Protein AF-A0A821XF45-F1 (afdb_monomer_lite)

Radius of gyration: 32.33 Å; chains: 1; bounding box: 84×37×79 Å

Sequence (137 aa):
FYRPGQTTSLLKVLLGELHAKTGVEVPFNIKNTFMFDNESFRFLAVCKQGLNFLMKEKQNYSESWNKSVEEFSRLIIRILQCDLHAVKDMQSLNEAQLLIHKLSRPVAEIVTLIQENILLAKQYKEKLLNNSTNLFV

Foldseek 3Di:
DDDDDPCPVVVVVVQVVCCVVPVDHDDDDPQPDFDADPVLVVVVVCVVVVDDDDPVVVVVSVVRVVRRVVSVVSVVVSVVPDPPDPVVVVVVVVVVVVVCVVVVVVVVVVVVVVVVVVVVVVVVVVVVVVVVVVVVD

Secondary structure (DSSP, 8-state):
-----THHHHHHHHHHHHHHHH------STTT-----HHHHHHHHHHHTTPPPPHHHHHHHHHHHHHHHHHHHHHHHHHHTS----HHHHHHHHHHHHHHHHHHHHHHHHHHHHHHHHHHHHHHHHHHHHHHHTT--

pLDDT: mean 84.75, std 11.88, range [42.47, 97.94]

Structure (mmCIF, N/CA/C/O backbone):
data_AF-A0A821XF45-F1
#
_entry.id   AF-A0A821XF45-F1
#
loop_
_atom_site.group_PDB
_atom_site.id
_atom_site.type_symbol
_atom_site.label_atom_id
_atom_site.label_alt_id
_atom_site.label_comp_id
_atom_site.label_asym_id
_atom_site.label_entity_id
_atom_site.label_seq_id
_atom_site.pdbx_PDB_ins_code
_atom_site.Cartn_x
_atom_site.Cartn_y
_atom_site.Cartn_z
_atom_site.occupancy
_atom_site.B_iso_or_equiv
_atom_site.auth_seq_id
_atom_site.auth_comp_id
_atom_site.auth_asym_id
_atom_site.auth_atom_id
_atom_site.pdbx_PDB_model_num
ATOM 1 N N . PHE A 1 1 ? 24.027 5.866 -18.192 1.00 42.47 1 PHE A N 1
ATOM 2 C CA . PHE A 1 1 ? 23.984 5.532 -16.751 1.00 42.47 1 PHE A CA 1
ATOM 3 C C . PHE A 1 1 ? 22.545 5.605 -16.278 1.00 42.47 1 PHE A C 1
ATOM 5 O O . PHE A 1 1 ? 21.983 6.692 -16.265 1.00 42.47 1 PHE A O 1
ATOM 12 N N . TYR A 1 2 ? 21.957 4.465 -15.922 1.00 52.28 2 TYR A N 1
ATOM 13 C CA . TYR A 1 2 ? 20.624 4.396 -15.331 1.00 52.28 2 TYR A CA 1
ATOM 14 C C . TYR A 1 2 ? 20.710 4.913 -13.889 1.00 52.28 2 TYR A C 1
ATOM 16 O O . TYR A 1 2 ? 21.441 4.346 -13.077 1.00 52.28 2 TYR A O 1
ATOM 24 N N . ARG A 1 3 ? 20.096 6.066 -13.603 1.00 61.00 3 ARG A N 1
ATOM 25 C CA . ARG A 1 3 ? 20.207 6.752 -12.308 1.00 61.00 3 ARG A CA 1
ATOM 26 C C . ARG A 1 3 ? 18.822 6.931 -11.692 1.00 61.00 3 ARG A C 1
ATOM 28 O O . ARG A 1 3 ? 17.870 7.156 -12.437 1.00 61.00 3 ARG A O 1
ATOM 35 N N . PRO A 1 4 ? 18.714 6.887 -10.354 1.00 65.31 4 PRO A N 1
ATOM 36 C CA . PRO A 1 4 ? 17.496 7.281 -9.666 1.00 65.31 4 PRO A CA 1
ATOM 37 C C . PRO A 1 4 ? 17.095 8.692 -10.117 1.00 65.31 4 PRO A C 1
ATOM 39 O O . PRO A 1 4 ? 17.914 9.613 -10.082 1.00 65.31 4 PRO A O 1
ATOM 42 N N . GLY A 1 5 ? 15.861 8.844 -10.599 1.00 71.69 5 GLY A N 1
ATOM 43 C CA . GLY A 1 5 ? 15.359 10.123 -11.096 1.00 71.69 5 GLY A CA 1
ATOM 44 C C . GLY A 1 5 ? 15.222 11.170 -9.988 1.00 71.69 5 GLY A C 1
ATOM 45 O O . GLY A 1 5 ? 15.461 10.903 -8.806 1.00 71.69 5 GLY A O 1
ATOM 46 N N . GLN A 1 6 ? 14.763 12.366 -10.360 1.00 75.62 6 GLN A N 1
ATOM 47 C CA . GLN A 1 6 ? 14.508 13.469 -9.420 1.00 75.62 6 GLN A CA 1
ATOM 48 C C . GLN A 1 6 ? 13.518 13.099 -8.300 1.00 75.62 6 GLN A C 1
ATOM 50 O O . GLN A 1 6 ? 13.535 13.706 -7.236 1.00 75.62 6 GLN A O 1
ATOM 55 N N . THR A 1 7 ? 12.709 12.055 -8.494 1.00 82.38 7 THR A N 1
ATOM 56 C CA . THR A 1 7 ? 11.767 11.518 -7.501 1.00 82.38 7 THR A CA 1
ATOM 57 C C . THR A 1 7 ? 12.440 10.912 -6.268 1.00 82.38 7 THR A C 1
ATOM 59 O O . THR A 1 7 ? 11.793 10.727 -5.242 1.00 82.38 7 THR A O 1
ATOM 62 N N . THR A 1 8 ? 13.743 10.636 -6.326 1.00 85.38 8 THR A N 1
ATOM 63 C CA .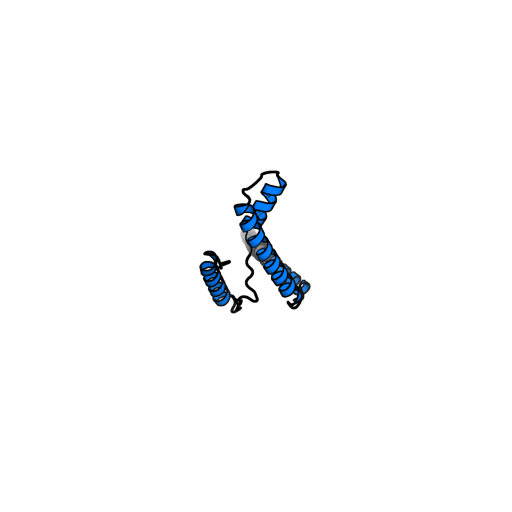 THR A 1 8 ? 14.493 10.003 -5.232 1.00 85.38 8 THR A CA 1
ATOM 64 C C . THR A 1 8 ? 14.537 10.855 -3.968 1.00 85.38 8 THR A C 1
ATOM 66 O O . THR A 1 8 ? 14.443 10.323 -2.865 1.00 85.38 8 THR A O 1
ATOM 69 N N . SER A 1 9 ? 14.695 12.174 -4.108 1.00 86.75 9 SER A N 1
ATOM 70 C CA . SER A 1 9 ? 14.712 13.092 -2.964 1.00 86.75 9 SER A CA 1
ATOM 71 C C . SER A 1 9 ? 13.346 13.141 -2.285 1.00 86.75 9 SER A C 1
ATOM 73 O O . SER A 1 9 ? 13.269 12.997 -1.069 1.00 86.75 9 SER A O 1
ATOM 75 N N . LEU A 1 10 ? 12.275 13.249 -3.076 1.00 89.75 10 LEU A N 1
ATOM 76 C CA . LEU A 1 10 ? 10.900 13.238 -2.582 1.00 89.75 10 LEU A CA 1
ATOM 77 C C . LEU A 1 10 ? 10.569 11.922 -1.868 1.00 89.75 10 LEU A C 1
ATOM 79 O O . LEU A 1 10 ? 10.006 11.932 -0.778 1.00 89.75 10 LEU A O 1
ATOM 83 N N . LEU A 1 11 ? 10.978 10.789 -2.441 1.00 90.00 11 LEU A N 1
ATOM 84 C CA . LEU A 1 11 ? 10.746 9.480 -1.840 1.00 90.00 11 LEU A CA 1
ATOM 85 C C . LEU A 1 11 ? 11.446 9.336 -0.482 1.00 90.00 11 LEU A C 1
ATOM 87 O O . LEU A 1 11 ? 10.854 8.803 0.449 1.00 90.00 11 LEU A O 1
ATOM 91 N N . LYS A 1 12 ? 12.667 9.861 -0.326 1.00 90.56 12 LYS A N 1
ATOM 92 C CA . LYS A 1 12 ? 13.362 9.861 0.974 1.00 90.56 12 LYS A CA 1
ATOM 93 C C . LYS A 1 12 ? 12.619 10.669 2.038 1.00 90.56 12 LYS A C 1
ATOM 95 O O . LYS A 1 12 ? 12.570 10.233 3.183 1.00 90.56 12 LYS A O 1
ATOM 100 N N . VAL A 1 13 ? 12.029 11.808 1.666 1.00 93.31 13 VAL A N 1
ATOM 101 C CA . VAL A 1 13 ? 11.199 12.609 2.583 1.00 93.31 13 VAL A CA 1
ATOM 102 C C . VAL A 1 13 ? 9.973 11.808 3.019 1.00 93.31 13 VAL A C 1
ATOM 104 O O . VAL A 1 13 ? 9.741 11.663 4.215 1.00 93.31 13 VAL A O 1
ATOM 107 N N . LEU A 1 14 ? 9.255 11.201 2.070 1.00 93.00 14 LEU A N 1
ATOM 108 C CA . LEU A 1 14 ? 8.073 10.380 2.359 1.00 93.00 14 LEU A CA 1
ATOM 109 C C . LEU A 1 14 ? 8.390 9.188 3.273 1.00 93.00 14 LEU A C 1
ATOM 111 O O . LEU A 1 14 ? 7.619 8.883 4.180 1.00 93.00 14 LEU A O 1
ATOM 115 N N . LEU A 1 15 ? 9.533 8.528 3.067 1.00 93.56 15 LEU A N 1
ATOM 116 C CA . LEU A 1 15 ? 9.984 7.435 3.933 1.00 93.56 15 LEU A CA 1
ATOM 117 C C . LEU A 1 15 ? 10.316 7.927 5.349 1.00 93.56 15 LEU A C 1
ATOM 119 O O . LEU A 1 15 ? 9.983 7.252 6.320 1.00 93.56 15 LEU A O 1
ATOM 123 N N . GLY A 1 16 ? 10.913 9.116 5.477 1.00 93.69 16 GLY A N 1
ATOM 124 C CA . GLY A 1 16 ? 11.156 9.751 6.774 1.00 93.69 16 GLY A CA 1
ATOM 125 C C . GLY A 1 16 ? 9.861 10.105 7.509 1.00 93.69 16 GLY A C 1
ATOM 126 O O . GLY A 1 16 ? 9.726 9.820 8.698 1.00 93.69 16 GLY A O 1
ATOM 127 N N . GLU A 1 17 ? 8.875 10.659 6.802 1.00 94.75 17 GLU A N 1
ATOM 128 C CA . GLU A 1 17 ? 7.550 10.945 7.366 1.00 94.75 17 GLU A CA 1
ATOM 129 C C . GLU A 1 17 ? 6.811 9.672 7.797 1.00 94.75 17 GLU A C 1
ATOM 131 O O . GLU A 1 17 ? 6.168 9.653 8.848 1.00 94.75 17 GLU A O 1
ATOM 136 N N . LEU A 1 18 ? 6.903 8.599 7.004 1.00 93.19 18 LEU A N 1
ATOM 137 C CA . LEU A 1 18 ? 6.327 7.298 7.342 1.00 93.19 18 LEU A CA 1
ATOM 138 C C . LEU A 1 18 ? 6.953 6.741 8.623 1.00 93.19 18 LEU A C 1
ATOM 140 O O . LEU A 1 18 ? 6.224 6.302 9.517 1.00 93.19 18 LEU A O 1
ATOM 144 N N . HIS A 1 19 ? 8.282 6.803 8.729 1.00 93.44 19 HIS A N 1
ATOM 145 C CA . HIS A 1 19 ? 9.005 6.379 9.921 1.00 93.44 19 HIS A CA 1
ATOM 146 C C . HIS A 1 19 ? 8.582 7.194 11.148 1.00 93.44 19 HIS A C 1
ATOM 148 O O . HIS A 1 19 ? 8.252 6.616 12.179 1.00 93.44 19 HIS A O 1
ATOM 154 N N . ALA A 1 20 ? 8.476 8.520 11.023 1.00 94.00 20 ALA A N 1
ATOM 155 C CA . ALA A 1 20 ? 8.025 9.382 12.115 1.00 94.0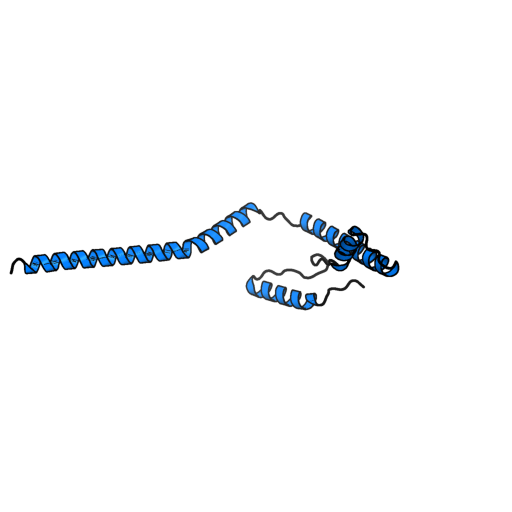0 20 ALA A CA 1
ATOM 156 C C . ALA A 1 20 ? 6.590 9.066 12.584 1.00 94.00 20 ALA A C 1
ATOM 158 O O . ALA A 1 20 ? 6.295 9.170 13.772 1.00 94.00 20 ALA A O 1
ATOM 159 N N . LYS A 1 21 ? 5.693 8.674 11.669 1.00 93.44 21 LYS A N 1
ATOM 160 C CA . LYS A 1 21 ? 4.284 8.366 11.983 1.00 93.44 21 LYS A CA 1
ATOM 161 C C . LYS A 1 21 ? 4.064 6.960 12.536 1.00 93.44 21 LYS A C 1
ATOM 163 O O . LYS A 1 21 ? 3.164 6.767 13.346 1.00 93.44 21 LYS A O 1
ATOM 168 N N . THR A 1 22 ? 4.816 5.976 12.050 1.00 90.69 22 THR A N 1
ATOM 169 C CA . THR A 1 22 ? 4.533 4.548 12.296 1.00 90.69 22 THR A CA 1
ATOM 170 C C . THR A 1 22 ? 5.630 3.832 13.078 1.00 90.69 22 THR A C 1
ATOM 172 O O . THR A 1 22 ? 5.416 2.712 13.531 1.00 90.69 22 THR A O 1
ATOM 175 N N . GLY A 1 23 ? 6.814 4.438 13.210 1.00 90.75 23 GLY A N 1
ATOM 176 C CA . GLY A 1 23 ? 8.021 3.796 13.735 1.00 90.75 23 GLY A CA 1
ATOM 177 C C . GLY A 1 23 ? 8.641 2.763 12.787 1.00 90.75 23 GLY A C 1
ATOM 178 O O . GLY A 1 23 ? 9.719 2.247 13.071 1.00 90.75 23 GLY A O 1
ATOM 179 N N . VAL A 1 24 ? 8.001 2.459 11.652 1.00 89.31 24 VAL A N 1
ATOM 180 C CA . VAL A 1 24 ? 8.476 1.448 10.702 1.00 89.31 24 VAL A CA 1
ATOM 181 C C . VAL A 1 24 ? 9.590 2.033 9.843 1.00 89.31 24 VAL A C 1
ATOM 183 O O . VAL A 1 24 ? 9.410 3.041 9.163 1.00 89.31 24 VAL A O 1
ATOM 186 N N . GLU A 1 25 ? 10.754 1.390 9.860 1.00 90.25 25 GLU A N 1
ATOM 187 C CA . GLU A 1 25 ? 11.844 1.701 8.941 1.00 90.25 25 GLU A CA 1
ATOM 188 C C . GLU A 1 25 ? 11.672 0.900 7.647 1.00 90.25 25 GLU A C 1
ATOM 190 O O . GLU A 1 25 ? 11.718 -0.330 7.635 1.00 90.25 25 GLU A O 1
ATOM 195 N N . VAL A 1 26 ? 11.480 1.608 6.535 1.00 90.06 26 VAL A N 1
ATOM 196 C CA . VAL A 1 26 ? 11.487 1.014 5.198 1.00 90.06 26 VAL A CA 1
ATOM 197 C C . VAL A 1 26 ? 12.829 1.362 4.556 1.00 90.06 26 VAL A C 1
ATOM 199 O O . VAL A 1 26 ? 13.065 2.536 4.258 1.00 90.06 26 VAL A O 1
ATOM 202 N N . PRO A 1 27 ? 13.724 0.379 4.332 1.00 89.12 27 PRO A N 1
ATOM 203 C CA . PRO A 1 27 ? 15.029 0.662 3.752 1.00 89.12 27 PRO A CA 1
ATOM 204 C C . PRO A 1 27 ? 14.891 1.314 2.371 1.00 89.12 27 PRO A C 1
ATOM 206 O O . PRO A 1 27 ? 13.920 1.081 1.657 1.00 89.12 27 PRO A O 1
ATOM 209 N N . PHE A 1 28 ? 15.874 2.104 1.957 1.00 89.31 28 PHE A N 1
ATOM 210 C CA . PHE A 1 28 ? 15.925 2.639 0.596 1.00 89.31 28 PHE A CA 1
ATOM 211 C C . PHE A 1 28 ? 17.283 2.321 -0.017 1.00 89.31 28 PHE A C 1
ATOM 213 O O . PHE A 1 28 ? 18.201 3.142 -0.019 1.00 89.31 28 PHE A O 1
ATOM 220 N N . ASN A 1 29 ? 17.438 1.073 -0.457 1.00 88.81 29 ASN A N 1
ATOM 221 C CA . ASN A 1 29 ? 18.693 0.553 -0.981 1.00 88.81 29 ASN A CA 1
ATOM 222 C C . ASN A 1 29 ? 18.459 -0.353 -2.194 1.00 88.81 29 ASN A C 1
ATOM 224 O O . ASN A 1 29 ? 17.337 -0.712 -2.539 1.00 88.81 29 ASN A O 1
ATOM 228 N N . ILE A 1 30 ? 19.546 -0.776 -2.834 1.00 85.94 30 ILE A N 1
ATOM 229 C CA . ILE A 1 30 ? 19.479 -1.583 -4.057 1.00 85.94 30 ILE A CA 1
ATOM 230 C C . ILE A 1 30 ? 18.730 -2.912 -3.890 1.00 85.94 30 ILE A C 1
ATOM 232 O O . ILE A 1 30 ? 18.333 -3.498 -4.882 1.00 85.94 30 ILE A O 1
ATOM 236 N N . LYS A 1 31 ? 18.519 -3.423 -2.670 1.00 86.94 31 LYS A N 1
ATOM 237 C CA . LYS A 1 31 ? 17.794 -4.683 -2.453 1.00 86.94 31 LYS A CA 1
ATOM 238 C C . LYS A 1 31 ? 16.278 -4.512 -2.543 1.00 86.94 31 LYS A C 1
ATOM 240 O O . LYS A 1 31 ? 15.594 -5.484 -2.847 1.00 86.94 31 LYS A O 1
ATOM 245 N N . ASN A 1 32 ? 15.748 -3.319 -2.270 1.00 87.69 32 ASN A N 1
ATOM 246 C CA . ASN A 1 32 ? 14.305 -3.076 -2.193 1.00 87.69 32 ASN A CA 1
ATOM 247 C C . ASN A 1 32 ? 13.809 -1.843 -2.962 1.00 87.69 32 ASN A C 1
ATOM 249 O O . ASN A 1 32 ? 12.606 -1.610 -3.025 1.00 87.69 32 ASN A O 1
ATOM 253 N N . THR A 1 33 ? 14.709 -1.081 -3.572 1.00 90.00 33 THR A N 1
ATOM 254 C CA . THR A 1 33 ? 14.368 -0.045 -4.545 1.00 90.00 33 THR A CA 1
ATOM 255 C C . THR A 1 33 ? 14.443 -0.651 -5.933 1.00 90.00 33 THR A C 1
ATOM 257 O O . THR A 1 33 ? 15.485 -1.210 -6.245 1.00 90.00 33 THR A O 1
ATOM 260 N N . PHE A 1 34 ? 13.396 -0.528 -6.749 1.00 89.38 34 PHE A N 1
ATOM 261 C CA . PHE A 1 34 ? 13.328 -1.035 -8.127 1.00 89.38 34 PHE A CA 1
ATOM 262 C C . PHE A 1 34 ? 13.031 0.108 -9.083 1.00 89.38 34 PHE A C 1
ATOM 264 O O . PHE A 1 34 ? 12.199 0.967 -8.782 1.00 89.38 34 PHE A O 1
ATOM 271 N N . MET A 1 35 ? 13.711 0.129 -10.219 1.00 84.31 35 MET A N 1
ATOM 272 C CA . MET A 1 35 ? 13.639 1.239 -11.156 1.00 84.31 35 MET A CA 1
ATOM 273 C C . MET A 1 35 ? 13.127 0.744 -12.510 1.00 84.31 35 MET A C 1
ATOM 275 O O . MET A 1 35 ? 13.639 -0.225 -13.064 1.00 84.31 35 MET A O 1
ATOM 279 N N . PHE A 1 36 ? 12.113 1.427 -13.041 1.00 84.12 36 PHE A N 1
ATOM 280 C CA . PHE A 1 36 ? 11.490 1.099 -14.323 1.00 84.12 36 PHE A CA 1
ATOM 281 C C . PHE A 1 36 ? 11.537 2.305 -15.253 1.00 84.12 36 PHE A C 1
ATOM 283 O O . PHE A 1 36 ? 11.210 3.421 -14.844 1.00 84.12 36 PHE A O 1
ATOM 290 N N . ASP A 1 37 ? 11.940 2.094 -16.507 1.00 82.31 37 ASP A N 1
ATOM 291 C CA . ASP A 1 37 ? 11.895 3.140 -17.526 1.00 82.31 37 ASP A CA 1
ATOM 292 C C . ASP A 1 37 ? 10.566 3.104 -18.288 1.00 82.31 37 ASP A C 1
ATOM 294 O O . ASP A 1 37 ? 10.326 2.230 -19.122 1.00 82.31 37 ASP A O 1
ATOM 298 N N . ASN A 1 38 ? 9.705 4.090 -18.035 1.00 79.94 38 ASN A N 1
ATOM 299 C CA . ASN A 1 38 ? 8.419 4.224 -18.719 1.00 79.94 38 ASN A CA 1
ATOM 300 C C . ASN A 1 38 ? 8.568 4.486 -20.234 1.00 79.94 38 ASN A C 1
ATOM 302 O O . ASN A 1 38 ? 7.663 4.184 -21.012 1.00 79.94 38 ASN A O 1
ATOM 306 N N . GLU A 1 39 ? 9.683 5.060 -20.691 1.00 79.19 39 GLU A N 1
ATOM 307 C CA . GLU A 1 39 ? 9.862 5.351 -22.120 1.00 79.19 39 GLU A CA 1
ATOM 308 C C . GLU A 1 39 ? 10.024 4.076 -22.956 1.00 79.19 39 GLU A C 1
ATOM 310 O O . GLU A 1 39 ? 9.557 4.017 -24.091 1.00 79.19 39 GLU A O 1
ATOM 315 N N . SER A 1 40 ? 10.583 3.010 -22.376 1.00 81.06 40 SER A N 1
ATOM 316 C CA . SER A 1 40 ? 10.729 1.720 -23.067 1.00 81.06 40 SER A CA 1
ATOM 317 C C . SER A 1 40 ? 9.374 1.062 -23.356 1.00 81.06 40 SER A C 1
ATOM 319 O O . SER A 1 40 ? 9.150 0.529 -24.443 1.00 81.06 40 SER A O 1
ATOM 321 N N . PHE A 1 41 ? 8.4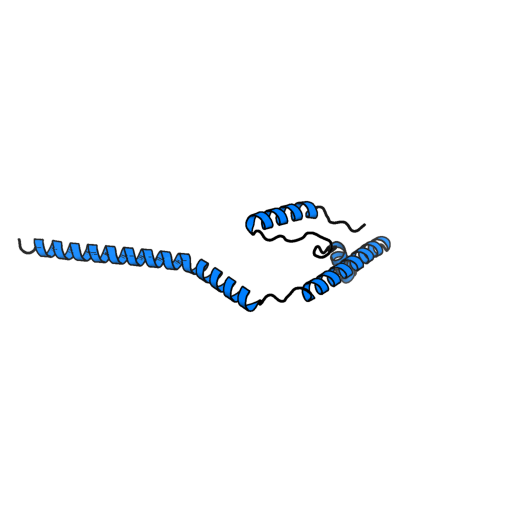30 1.150 -22.412 1.00 80.31 41 PHE A N 1
ATOM 322 C CA . PHE A 1 41 ? 7.067 0.637 -22.595 1.00 80.31 41 PHE A CA 1
ATOM 323 C C . PHE A 1 41 ? 6.285 1.452 -23.628 1.00 80.31 41 PHE A C 1
ATOM 325 O O . PHE A 1 41 ? 5.578 0.886 -24.465 1.00 80.31 41 PHE A O 1
ATOM 332 N N . ARG A 1 42 ? 6.441 2.782 -23.608 1.00 83.50 42 ARG A N 1
ATOM 333 C CA . ARG A 1 42 ? 5.833 3.671 -24.607 1.00 83.50 42 ARG A CA 1
ATOM 334 C C . ARG A 1 42 ? 6.3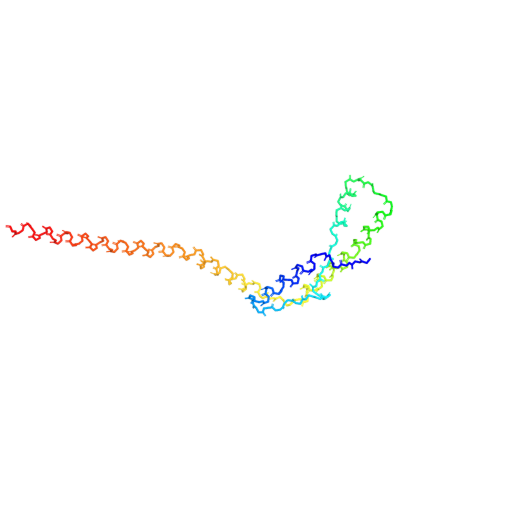78 3.406 -26.005 1.00 83.50 42 ARG A C 1
ATOM 336 O O . ARG A 1 42 ? 5.590 3.286 -26.940 1.00 83.50 42 ARG A O 1
ATOM 343 N N . PHE A 1 43 ? 7.689 3.227 -26.139 1.00 83.06 43 PHE A N 1
ATOM 344 C CA . PHE A 1 43 ? 8.320 2.845 -27.399 1.00 83.06 43 PHE A CA 1
ATOM 345 C C . PHE A 1 43 ? 7.724 1.549 -27.972 1.00 83.06 43 PHE A C 1
ATOM 347 O O . PHE A 1 43 ? 7.314 1.524 -29.132 1.00 83.06 43 PHE A O 1
ATOM 354 N N . LEU A 1 44 ? 7.580 0.499 -27.155 1.00 81.75 44 LEU A N 1
ATOM 355 C CA . LEU A 1 44 ? 6.960 -0.761 -27.585 1.00 81.75 44 LEU A CA 1
ATOM 356 C C . LEU A 1 44 ? 5.510 -0.581 -28.053 1.00 81.75 44 LEU A C 1
ATOM 358 O O . LEU A 1 44 ? 5.111 -1.172 -29.059 1.00 81.75 44 LEU A O 1
ATOM 362 N N . ALA A 1 45 ? 4.723 0.242 -27.356 1.00 86.00 45 ALA A N 1
ATOM 363 C CA . ALA A 1 45 ? 3.348 0.537 -27.751 1.00 86.00 45 ALA A CA 1
ATOM 364 C C . ALA A 1 45 ? 3.281 1.233 -29.121 1.00 86.00 45 ALA A C 1
ATOM 366 O O . ALA A 1 45 ? 2.445 0.877 -29.952 1.00 86.00 45 ALA A O 1
ATOM 367 N N . VAL A 1 46 ? 4.193 2.172 -29.384 1.00 85.31 46 VAL A N 1
ATOM 368 C CA . VAL A 1 46 ? 4.286 2.877 -30.669 1.00 85.31 46 VAL A CA 1
ATOM 369 C C . VAL A 1 46 ? 4.758 1.941 -31.788 1.00 85.31 46 VAL A C 1
ATOM 371 O O . VAL A 1 46 ? 4.168 1.932 -32.868 1.00 85.31 46 VAL A O 1
ATOM 374 N N . CYS A 1 47 ? 5.744 1.076 -31.527 1.00 82.75 47 CYS A N 1
ATOM 375 C CA . CYS A 1 47 ? 6.158 0.046 -32.484 1.00 82.75 47 CYS A CA 1
ATOM 376 C C . CYS A 1 47 ? 5.016 -0.919 -32.830 1.00 82.75 47 CYS A C 1
ATOM 378 O O . CYS A 1 47 ? 4.857 -1.288 -33.992 1.00 82.75 47 CYS A O 1
ATOM 380 N N . LYS A 1 48 ? 4.176 -1.288 -31.853 1.00 85.50 48 LYS A N 1
ATOM 381 C CA . LYS A 1 48 ? 2.987 -2.125 -32.083 1.00 85.50 48 LYS A CA 1
ATOM 382 C C . LYS A 1 48 ? 1.965 -1.459 -33.013 1.00 85.50 48 LYS A C 1
ATOM 384 O O . LYS A 1 48 ? 1.242 -2.161 -33.711 1.00 85.50 48 LYS A O 1
ATOM 389 N N . GLN A 1 49 ? 1.916 -0.127 -33.049 1.00 87.69 49 GLN A N 1
ATOM 390 C CA . GLN A 1 49 ? 1.066 0.643 -33.965 1.00 87.69 49 GLN A CA 1
ATOM 391 C C . GLN A 1 49 ? 1.672 0.809 -35.372 1.00 87.69 49 GLN A C 1
ATOM 393 O O . GLN A 1 49 ? 1.071 1.461 -36.220 1.00 87.69 49 GLN A O 1
ATOM 398 N N . GLY A 1 50 ? 2.842 0.219 -35.646 1.00 82.56 50 GLY A N 1
ATOM 399 C CA . GLY A 1 50 ? 3.483 0.251 -36.966 1.00 82.56 50 GLY A CA 1
ATOM 400 C C . GLY A 1 50 ? 4.301 1.514 -37.250 1.00 82.56 50 GLY A C 1
ATOM 401 O O . GLY A 1 50 ? 4.760 1.707 -38.375 1.00 82.56 50 GLY A O 1
ATOM 402 N N . LEU A 1 51 ? 4.513 2.369 -36.247 1.00 81.25 51 LEU A N 1
ATOM 403 C CA . LEU A 1 51 ? 5.342 3.565 -36.372 1.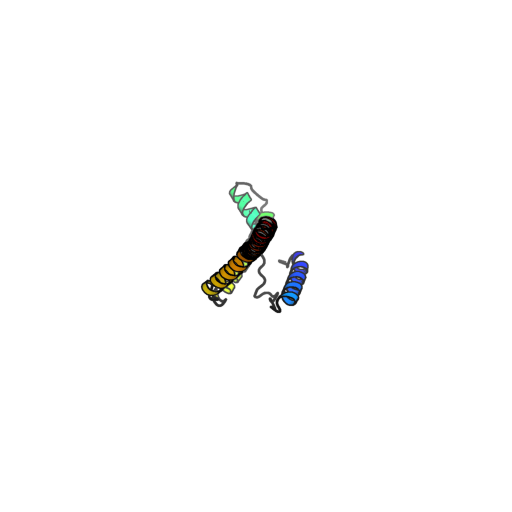00 81.25 51 LEU A CA 1
ATOM 404 C C . LEU A 1 51 ? 6.830 3.208 -36.206 1.00 81.25 51 LEU A C 1
ATOM 406 O O . LEU A 1 51 ? 7.225 2.494 -35.280 1.00 81.25 51 LEU A O 1
ATOM 410 N N . ASN A 1 52 ? 7.664 3.702 -37.126 1.00 75.19 52 ASN A N 1
ATOM 411 C CA . ASN A 1 52 ? 9.095 3.405 -37.180 1.00 75.19 52 ASN A CA 1
ATOM 412 C C . ASN A 1 52 ? 9.937 4.550 -36.608 1.00 75.19 52 ASN A C 1
ATOM 414 O O . ASN A 1 52 ? 9.793 5.698 -37.015 1.00 75.19 52 ASN A O 1
ATOM 418 N N . PHE A 1 53 ? 10.869 4.200 -35.723 1.00 73.25 53 PHE A N 1
ATOM 419 C CA . PHE A 1 53 ? 11.880 5.104 -35.165 1.00 73.25 53 PHE A CA 1
ATOM 420 C C . PHE A 1 53 ? 13.242 4.934 -35.847 1.00 73.25 53 PHE A C 1
ATOM 422 O O . PHE A 1 53 ? 13.512 3.890 -36.457 1.00 73.25 53 PHE A O 1
ATOM 429 N N . LEU A 1 54 ? 14.127 5.922 -35.692 1.00 74.75 54 LEU A N 1
ATOM 430 C CA . LEU A 1 54 ? 15.515 5.844 -36.158 1.00 74.75 54 LEU A CA 1
ATOM 431 C C . LEU A 1 54 ? 16.262 4.716 -35.423 1.00 74.75 54 LEU A C 1
ATOM 433 O O . LEU A 1 54 ? 16.054 4.493 -34.231 1.00 74.75 54 LEU A O 1
ATOM 437 N N . MET A 1 55 ? 17.191 4.026 -36.098 1.00 69.69 55 MET A N 1
ATOM 438 C CA . MET A 1 55 ? 17.936 2.893 -35.508 1.00 69.69 55 MET A CA 1
ATOM 439 C C . MET A 1 55 ? 18.639 3.236 -34.184 1.00 69.69 55 MET A C 1
ATOM 441 O O . MET A 1 55 ? 18.689 2.410 -33.276 1.00 69.69 55 MET A O 1
ATOM 445 N N . LYS A 1 56 ? 19.139 4.470 -34.046 1.00 71.94 56 LYS A N 1
ATOM 446 C CA . LYS A 1 56 ? 19.798 4.945 -32.821 1.00 71.94 56 LYS A CA 1
ATOM 447 C C . LYS A 1 56 ? 18.833 5.058 -31.635 1.00 71.94 56 LYS A C 1
ATOM 449 O O . LYS A 1 56 ? 19.211 4.761 -30.508 1.00 71.94 56 LYS A O 1
ATOM 454 N N . GLU A 1 57 ? 17.591 5.462 -31.885 1.00 72.12 57 GLU A N 1
ATOM 455 C CA . GLU A 1 57 ? 16.550 5.548 -30.857 1.00 72.12 57 GLU A CA 1
ATOM 456 C C . GLU A 1 57 ? 16.127 4.145 -30.419 1.00 72.12 57 GLU A C 1
ATOM 458 O O . GLU A 1 57 ? 16.052 3.871 -29.223 1.00 72.12 57 GLU A O 1
ATOM 463 N N . LYS A 1 58 ? 15.971 3.220 -31.378 1.00 78.44 58 LYS A N 1
ATOM 464 C CA . LYS A 1 58 ? 15.660 1.810 -31.094 1.00 78.44 58 LYS A CA 1
ATOM 465 C C . LYS A 1 58 ? 16.688 1.161 -30.163 1.00 78.44 58 LYS A C 1
ATOM 467 O O . LYS A 1 58 ? 16.299 0.438 -29.251 1.00 78.44 58 LYS A O 1
ATOM 472 N N . GLN A 1 59 ? 17.979 1.433 -30.368 1.00 82.06 59 GLN A N 1
ATOM 473 C CA . GLN A 1 59 ? 19.041 0.890 -29.517 1.00 82.06 59 GLN A CA 1
ATOM 474 C C . GLN A 1 59 ? 18.930 1.394 -28.071 1.00 82.06 59 GLN A C 1
ATOM 476 O O . GLN A 1 59 ? 18.950 0.590 -27.142 1.00 82.06 59 GLN A O 1
ATOM 481 N N . ASN A 1 60 ? 18.737 2.701 -27.876 1.00 79.56 60 ASN A N 1
ATOM 482 C CA . ASN A 1 60 ? 18.604 3.285 -26.538 1.00 79.56 60 ASN A CA 1
ATOM 483 C C . ASN A 1 60 ? 17.390 2.718 -25.783 1.00 79.56 60 ASN A C 1
ATOM 485 O O . ASN A 1 60 ? 17.503 2.358 -24.612 1.00 79.56 60 ASN A O 1
ATOM 489 N N . TYR A 1 61 ? 16.239 2.592 -26.453 1.00 82.50 61 TYR A N 1
ATOM 490 C CA . TYR A 1 61 ? 15.040 2.016 -25.836 1.00 82.50 61 TYR A CA 1
ATOM 491 C C . TYR A 1 61 ? 15.180 0.514 -25.563 1.00 82.50 61 TYR A C 1
ATOM 493 O O . TYR A 1 61 ? 14.664 0.031 -24.559 1.00 82.50 61 TYR A O 1
ATOM 501 N N . SER A 1 62 ? 15.910 -0.221 -26.405 1.00 83.56 62 SER A N 1
ATOM 502 C CA . SER A 1 62 ? 16.230 -1.637 -26.175 1.00 83.56 62 SER A CA 1
ATOM 503 C C . SER A 1 62 ? 17.100 -1.831 -24.926 1.00 83.56 62 SER A C 1
ATOM 505 O O . SER A 1 62 ? 16.834 -2.703 -24.099 1.00 83.56 62 SER A O 1
ATOM 507 N N . GLU A 1 63 ? 18.111 -0.983 -24.731 1.00 86.25 63 GLU A N 1
ATOM 508 C CA . GLU A 1 63 ? 18.967 -1.039 -23.542 1.00 86.25 63 GLU A CA 1
ATOM 509 C C . GLU A 1 63 ? 18.193 -0.712 -22.256 1.00 86.25 63 GLU A C 1
ATOM 511 O O . GLU A 1 63 ? 18.296 -1.447 -21.268 1.00 86.25 63 GLU A O 1
ATOM 516 N N . SER A 1 64 ? 17.367 0.340 -22.273 1.00 85.19 64 SER A N 1
ATOM 517 C CA . SER A 1 64 ? 16.479 0.677 -21.153 1.00 85.19 64 SER A CA 1
ATOM 518 C C . SER A 1 64 ? 15.432 -0.410 -20.871 1.00 85.19 64 SER A C 1
ATOM 520 O O . SER A 1 64 ? 15.108 -0.673 -19.705 1.00 85.19 64 SER A O 1
ATOM 522 N N . TRP A 1 65 ? 14.926 -1.077 -21.912 1.00 86.56 65 TRP A N 1
ATOM 523 C CA . TRP A 1 65 ? 14.007 -2.205 -21.783 1.00 86.56 65 TRP A CA 1
ATOM 524 C C . TRP A 1 65 ? 14.663 -3.368 -21.045 1.00 86.56 65 TRP A C 1
ATOM 526 O O . TRP A 1 65 ? 14.128 -3.832 -20.039 1.00 86.56 65 TRP A O 1
ATOM 536 N N . ASN A 1 66 ? 15.852 -3.785 -21.487 1.00 89.31 66 ASN A N 1
ATOM 537 C CA . ASN A 1 66 ? 16.588 -4.878 -20.854 1.00 89.31 66 ASN A CA 1
ATOM 538 C C . ASN A 1 66 ? 16.833 -4.591 -19.366 1.00 89.31 66 ASN A C 1
ATOM 540 O O . ASN A 1 66 ? 16.601 -5.457 -18.525 1.00 89.31 66 ASN A O 1
ATOM 544 N N . LYS A 1 67 ? 17.194 -3.347 -19.019 1.00 89.12 67 LYS A N 1
ATOM 545 C CA . LYS A 1 67 ? 17.343 -2.934 -17.616 1.00 89.12 67 LYS A CA 1
ATOM 546 C C . LYS A 1 67 ? 16.035 -3.000 -16.830 1.00 89.12 67 LYS A C 1
ATOM 548 O O . LYS A 1 67 ? 16.035 -3.486 -15.705 1.00 89.12 67 LYS A O 1
ATOM 553 N N . SER A 1 68 ? 14.920 -2.574 -17.417 1.00 88.88 68 SER A N 1
ATOM 554 C CA . SER A 1 68 ? 13.609 -2.648 -16.757 1.00 88.88 68 SER A CA 1
ATOM 555 C C . SER A 1 68 ? 13.158 -4.100 -16.522 1.00 88.88 68 SER A C 1
ATOM 557 O O . SER A 1 68 ? 12.544 -4.395 -15.499 1.00 88.88 68 SER A O 1
ATOM 559 N N . VAL A 1 69 ? 13.493 -5.023 -17.431 1.00 89.81 69 VAL A N 1
ATOM 560 C CA . VAL A 1 69 ? 13.214 -6.465 -17.285 1.00 89.81 69 VAL A CA 1
ATOM 561 C C . VAL A 1 69 ? 14.077 -7.105 -16.192 1.00 89.81 69 VAL A C 1
ATOM 563 O O . VAL A 1 69 ? 13.570 -7.906 -15.401 1.00 89.81 69 VAL A O 1
ATOM 566 N N . GLU A 1 70 ? 15.360 -6.743 -16.105 1.00 92.12 70 GLU A N 1
ATOM 567 C CA . GLU A 1 70 ? 16.243 -7.167 -15.007 1.00 92.12 70 GLU A CA 1
ATOM 568 C C . GLU A 1 70 ? 15.684 -6.712 -13.647 1.00 92.12 70 GLU A C 1
ATOM 570 O O . GLU A 1 70 ? 15.558 -7.509 -12.714 1.00 92.12 70 GLU A O 1
ATOM 575 N N . GLU A 1 71 ? 15.271 -5.447 -13.554 1.00 91.19 71 GLU A N 1
ATOM 576 C CA . GLU A 1 71 ? 14.696 -4.856 -12.343 1.00 91.19 71 GLU A CA 1
ATOM 577 C C . GLU A 1 71 ? 13.348 -5.484 -11.966 1.00 91.19 71 GLU A C 1
ATOM 579 O O . GLU A 1 71 ? 13.103 -5.762 -10.789 1.00 91.19 71 GLU A O 1
ATOM 584 N N . PHE A 1 72 ? 12.502 -5.794 -12.953 1.00 91.44 72 PHE A N 1
ATOM 585 C CA . PHE A 1 72 ? 11.266 -6.549 -12.742 1.00 91.44 72 PHE A CA 1
ATOM 586 C C . PHE A 1 72 ? 11.546 -7.944 -12.182 1.00 91.44 72 PHE A C 1
ATOM 588 O O . PHE A 1 72 ? 10.929 -8.366 -11.206 1.00 91.44 72 PHE A O 1
ATOM 595 N N . SER A 1 73 ? 12.511 -8.655 -12.764 1.00 93.94 73 SER A N 1
ATOM 596 C CA . SER A 1 73 ? 12.890 -9.994 -12.307 1.00 93.94 73 SER A CA 1
ATOM 597 C C . SER A 1 73 ? 13.379 -9.955 -10.859 1.00 93.94 73 SER A C 1
ATOM 599 O O . SER A 1 73 ? 12.973 -10.778 -10.037 1.00 93.94 73 SER A O 1
ATOM 601 N N . ARG A 1 74 ? 14.180 -8.940 -10.510 1.00 94.31 74 ARG A N 1
ATOM 602 C CA . ARG A 1 74 ? 14.636 -8.704 -9.137 1.00 94.31 74 ARG A CA 1
ATOM 603 C C . ARG A 1 74 ? 13.475 -8.418 -8.181 1.00 94.31 74 ARG A C 1
ATOM 605 O O . ARG A 1 74 ? 13.489 -8.921 -7.058 1.00 94.31 74 ARG A O 1
ATOM 612 N N . LEU A 1 75 ? 12.472 -7.651 -8.616 1.00 93.06 75 LEU A N 1
ATOM 613 C CA . LEU A 1 75 ? 11.253 -7.386 -7.844 1.00 93.06 75 LEU A CA 1
ATOM 614 C C . LEU A 1 75 ? 10.486 -8.675 -7.555 1.00 93.06 75 LEU A C 1
ATOM 616 O O . LEU A 1 75 ? 10.162 -8.940 -6.400 1.00 93.06 75 LEU A O 1
ATOM 620 N N . ILE A 1 76 ? 10.238 -9.496 -8.576 1.00 93.38 76 ILE A N 1
ATOM 621 C CA . ILE A 1 76 ? 9.514 -10.760 -8.412 1.00 93.38 76 ILE A CA 1
ATOM 622 C C . ILE A 1 76 ? 10.261 -11.701 -7.466 1.00 93.38 76 ILE A C 1
ATOM 624 O O . ILE A 1 76 ? 9.656 -12.225 -6.534 1.00 93.38 76 ILE A O 1
ATOM 628 N N . ILE A 1 77 ? 11.578 -11.858 -7.631 1.00 93.50 77 ILE A N 1
ATOM 629 C CA . ILE A 1 77 ? 12.399 -12.668 -6.718 1.00 93.50 77 ILE A CA 1
ATOM 630 C C . ILE A 1 77 ? 12.280 -12.150 -5.281 1.00 93.50 77 ILE A C 1
ATOM 632 O O . ILE A 1 77 ? 12.084 -12.936 -4.357 1.00 93.50 77 ILE A O 1
ATOM 636 N N . ARG A 1 78 ? 12.345 -10.828 -5.080 1.00 90.81 78 ARG A N 1
ATOM 637 C CA . ARG A 1 78 ? 12.219 -10.228 -3.748 1.00 90.81 78 ARG A CA 1
ATOM 638 C C . ARG A 1 78 ? 10.849 -10.481 -3.121 1.00 90.81 78 ARG A C 1
ATOM 640 O O . ARG A 1 78 ? 10.809 -10.728 -1.918 1.00 90.81 78 ARG A O 1
ATOM 647 N N . ILE A 1 79 ? 9.770 -10.403 -3.905 1.00 88.12 79 ILE A N 1
ATOM 648 C CA . ILE A 1 79 ? 8.398 -10.690 -3.456 1.00 88.12 79 ILE A CA 1
ATOM 649 C C . ILE A 1 79 ? 8.278 -12.154 -3.034 1.00 88.12 79 ILE A C 1
ATOM 651 O O . ILE A 1 79 ? 7.747 -12.426 -1.965 1.00 88.12 79 ILE A O 1
ATOM 655 N N . LEU A 1 80 ? 8.815 -13.084 -3.827 1.00 87.88 80 LEU A N 1
ATOM 656 C CA . LEU A 1 80 ? 8.797 -14.516 -3.508 1.00 87.88 80 LEU A CA 1
ATOM 657 C C . LEU A 1 80 ? 9.607 -14.860 -2.247 1.00 87.88 80 LEU A C 1
ATOM 659 O O . LEU A 1 80 ? 9.328 -15.861 -1.599 1.00 87.88 80 LEU A O 1
ATOM 663 N N . GLN A 1 81 ? 10.606 -14.042 -1.910 1.00 87.81 81 GLN A N 1
ATOM 664 C CA . GLN A 1 81 ? 11.409 -14.165 -0.690 1.00 87.81 81 GLN A CA 1
ATOM 665 C C . GLN A 1 81 ? 10.811 -13.439 0.522 1.00 87.81 81 GLN A C 1
ATOM 667 O O . GLN A 1 81 ? 11.331 -13.587 1.625 1.00 87.81 81 GLN A O 1
ATOM 672 N N . CYS A 1 82 ? 9.790 -12.595 0.342 1.00 83.31 82 CYS A N 1
ATOM 673 C CA . CYS A 1 82 ? 9.071 -12.039 1.482 1.00 83.31 82 CYS A CA 1
ATOM 674 C C . CYS A 1 82 ? 8.284 -13.155 2.162 1.00 83.31 82 CYS A C 1
ATOM 676 O O . CYS A 1 82 ? 7.619 -13.942 1.487 1.00 83.31 82 CYS A O 1
ATOM 678 N N . ASP A 1 83 ? 8.286 -13.158 3.491 1.00 75.06 83 ASP A N 1
ATOM 679 C CA . ASP A 1 83 ? 7.361 -13.997 4.236 1.00 75.06 83 ASP A CA 1
ATOM 680 C C . ASP A 1 83 ? 5.931 -13.643 3.820 1.00 75.06 83 ASP A C 1
ATOM 682 O O . ASP A 1 83 ? 5.543 -12.468 3.798 1.00 75.06 83 ASP A O 1
ATOM 686 N N . LEU A 1 84 ? 5.136 -14.660 3.475 1.00 65.50 84 LEU A N 1
ATOM 687 C CA . LEU A 1 84 ? 3.698 -14.478 3.350 1.00 65.50 84 LEU A CA 1
ATOM 688 C C . LEU A 1 84 ? 3.168 -14.133 4.741 1.00 65.50 84 LEU A C 1
ATOM 690 O O . LEU A 1 84 ? 2.874 -15.012 5.550 1.00 65.50 84 LEU A O 1
ATOM 694 N N . HIS A 1 85 ? 3.030 -12.842 5.024 1.00 64.56 85 HIS A N 1
ATOM 695 C CA . HIS A 1 85 ? 2.193 -12.390 6.123 1.00 64.56 85 HIS A CA 1
ATOM 696 C C . HIS A 1 85 ? 0.805 -13.015 5.942 1.00 64.56 85 HIS A C 1
ATOM 698 O O . HIS A 1 85 ? 0.316 -13.104 4.813 1.00 64.56 85 HIS A O 1
ATOM 704 N N . ALA A 1 86 ? 0.179 -13.481 7.025 1.00 66.44 86 ALA A N 1
ATOM 705 C CA . ALA A 1 86 ? -1.131 -14.122 6.981 1.00 66.44 86 ALA A CA 1
ATOM 706 C C . ALA A 1 86 ? -2.194 -13.125 6.480 1.00 66.44 86 ALA A C 1
ATOM 708 O O . ALA A 1 86 ? -2.841 -12.422 7.251 1.00 66.44 86 ALA A O 1
ATOM 709 N N . VAL A 1 87 ? -2.358 -13.041 5.156 1.00 66.75 87 VAL A N 1
ATOM 710 C CA . VAL A 1 87 ? -3.208 -12.058 4.461 1.00 66.75 87 VAL A CA 1
ATOM 711 C C . VAL A 1 87 ? -4.643 -12.080 4.997 1.00 66.75 87 VAL A C 1
ATOM 713 O O . VAL A 1 87 ? -5.281 -11.035 5.094 1.00 66.75 87 VAL A O 1
ATOM 716 N N . LYS A 1 88 ? -5.125 -13.256 5.418 1.00 63.22 88 LYS A N 1
ATOM 717 C CA . LYS A 1 88 ? -6.448 -13.442 6.034 1.00 63.22 88 LYS A CA 1
ATOM 718 C C . LYS A 1 88 ? -6.624 -12.663 7.341 1.00 63.22 88 LYS A C 1
ATOM 720 O O . LYS A 1 88 ? -7.695 -12.102 7.575 1.00 63.22 88 LYS A O 1
ATOM 725 N N . ASP A 1 89 ? -5.582 -12.583 8.161 1.00 65.31 89 ASP A N 1
ATOM 726 C CA . ASP A 1 89 ? -5.638 -11.892 9.451 1.00 65.31 89 ASP A CA 1
ATOM 727 C C . ASP A 1 89 ? -5.628 -10.372 9.242 1.00 65.31 89 ASP A C 1
ATOM 729 O O . ASP A 1 89 ? -6.382 -9.641 9.884 1.00 65.31 89 ASP A O 1
ATOM 733 N N . MET A 1 90 ? -4.849 -9.893 8.264 1.00 72.31 90 MET A N 1
ATOM 734 C CA . MET A 1 90 ? -4.839 -8.482 7.865 1.00 72.31 90 MET A CA 1
ATOM 735 C C . MET A 1 90 ? -6.171 -8.051 7.241 1.00 72.31 90 MET A C 1
ATOM 737 O O . MET A 1 90 ? -6.651 -6.953 7.521 1.00 72.31 90 MET A O 1
ATOM 741 N N . GLN A 1 91 ? -6.791 -8.914 6.431 1.00 75.62 91 GLN A N 1
ATOM 742 C CA . GLN A 1 91 ? -8.113 -8.656 5.868 1.00 75.62 91 GLN A CA 1
ATOM 743 C C . GLN A 1 91 ? -9.162 -8.516 6.977 1.00 75.62 91 GLN A C 1
ATOM 745 O O . GLN A 1 91 ? -9.872 -7.515 7.011 1.00 75.62 91 GLN A O 1
ATOM 750 N N . SER A 1 92 ? -9.200 -9.465 7.917 1.00 82.88 92 SER A N 1
ATOM 751 C CA . SER A 1 92 ? -10.152 -9.452 9.036 1.00 82.88 92 SER A CA 1
ATOM 752 C C . SER A 1 92 ? -9.992 -8.202 9.909 1.00 82.88 92 SER A C 1
ATOM 754 O O . SER A 1 92 ? -10.978 -7.565 10.280 1.00 82.88 92 SER A O 1
ATOM 756 N N . LEU A 1 93 ? -8.747 -7.803 10.200 1.00 83.00 93 LEU A N 1
ATOM 757 C CA . LEU A 1 93 ? -8.459 -6.590 10.965 1.00 83.00 93 LEU A CA 1
ATOM 758 C C . LEU A 1 93 ? -8.908 -5.320 10.227 1.00 83.00 93 LEU A C 1
ATOM 760 O O . LEU A 1 93 ? -9.521 -4.441 10.833 1.00 83.00 93 LEU A O 1
ATOM 764 N N . ASN A 1 94 ? -8.626 -5.223 8.927 1.00 84.56 94 ASN A N 1
ATOM 765 C CA . ASN A 1 94 ? -9.010 -4.070 8.114 1.00 84.56 94 ASN A CA 1
ATOM 766 C C . ASN A 1 94 ? -10.537 -3.973 7.953 1.00 84.56 94 ASN A C 1
ATOM 768 O O . ASN A 1 94 ? -11.111 -2.889 8.047 1.00 84.56 94 ASN A O 1
ATOM 772 N N . GLU A 1 95 ? -11.216 -5.108 7.775 1.00 88.00 95 GLU A N 1
ATOM 773 C CA . GLU A 1 95 ? -12.679 -5.183 7.752 1.00 88.00 95 GLU A CA 1
ATOM 774 C C . GLU A 1 95 ? -13.285 -4.741 9.088 1.00 88.00 95 GLU A C 1
ATOM 776 O O . GLU A 1 95 ? -14.222 -3.940 9.096 1.00 88.00 95 GLU A O 1
ATOM 781 N N . ALA A 1 96 ? -12.719 -5.180 10.217 1.00 90.00 96 ALA A N 1
ATOM 782 C CA . ALA A 1 96 ? -13.149 -4.745 11.543 1.00 90.00 96 ALA A CA 1
ATOM 783 C C . ALA A 1 96 ? -12.951 -3.232 11.749 1.00 90.00 96 ALA A C 1
ATOM 785 O O . ALA A 1 96 ? -13.869 -2.550 12.206 1.00 90.00 96 ALA A O 1
ATOM 786 N N . GLN A 1 97 ? -11.794 -2.678 11.364 1.00 90.12 97 GLN A N 1
ATOM 787 C CA . GLN A 1 97 ? -11.536 -1.233 11.423 1.00 90.12 97 GLN A CA 1
ATOM 788 C C . GLN A 1 97 ? -12.524 -0.440 10.560 1.00 90.12 97 GLN A C 1
ATOM 790 O O . GLN A 1 97 ? -13.094 0.555 11.016 1.00 90.12 97 GLN A O 1
ATOM 795 N N . LEU A 1 98 ? -12.774 -0.902 9.333 1.00 93.12 98 LEU A N 1
ATOM 796 C CA . LEU A 1 98 ? -13.740 -0.287 8.429 1.00 93.12 98 LEU A CA 1
ATOM 797 C C . LEU A 1 98 ? -15.158 -0.331 9.010 1.00 93.12 98 LEU A C 1
ATOM 799 O O . LEU A 1 98 ? -15.892 0.653 8.911 1.00 93.12 98 LEU A O 1
ATOM 803 N N . LEU A 1 99 ? -15.543 -1.452 9.622 1.00 94.00 99 LEU A N 1
ATOM 804 C CA . LEU A 1 99 ? -16.841 -1.615 10.266 1.00 94.00 99 LEU A CA 1
ATOM 805 C C . LEU A 1 99 ? -16.997 -0.651 11.446 1.00 94.00 99 LEU A C 1
ATOM 807 O O . LEU A 1 99 ? -17.990 0.068 11.501 1.00 94.00 99 LEU A O 1
ATOM 811 N N . ILE A 1 100 ? -16.006 -0.570 12.340 1.00 93.75 100 ILE A N 1
ATOM 812 C CA . ILE A 1 100 ? -16.003 0.379 13.467 1.00 93.75 100 ILE A CA 1
ATOM 813 C C . ILE A 1 100 ? -16.162 1.813 12.957 1.00 93.75 100 ILE A C 1
ATOM 815 O O . ILE A 1 100 ? -17.000 2.562 13.460 1.00 93.75 100 ILE A O 1
ATOM 819 N N . HIS A 1 101 ? -15.409 2.189 11.921 1.00 94.12 101 HIS A N 1
ATOM 820 C CA . HIS A 1 101 ? -15.489 3.529 11.353 1.00 94.12 101 HIS A CA 1
ATOM 821 C C . HIS A 1 101 ? -16.887 3.821 10.787 1.00 94.12 101 HIS A C 1
ATOM 823 O O . HIS A 1 101 ? -17.480 4.852 11.105 1.00 94.12 101 HIS A O 1
ATOM 829 N N . LYS A 1 102 ? -17.456 2.881 10.021 1.00 92.75 102 LYS A N 1
ATOM 830 C CA . LYS A 1 102 ? -18.797 3.009 9.430 1.00 92.75 102 LYS A CA 1
ATOM 831 C C . LYS A 1 102 ? -19.910 3.041 10.474 1.00 92.75 102 LYS A C 1
ATOM 833 O O . LYS A 1 102 ? -20.894 3.742 10.271 1.00 92.75 102 LYS A O 1
ATOM 838 N N . LEU A 1 103 ? -19.767 2.291 11.566 1.00 95.31 103 LEU A N 1
ATOM 839 C CA . LEU A 1 103 ? -20.772 2.205 12.624 1.00 95.31 103 LEU A CA 1
ATOM 840 C C . LEU A 1 103 ? -20.701 3.366 13.620 1.00 95.31 103 LEU A C 1
ATOM 842 O O . LEU A 1 103 ? -21.710 3.675 14.245 1.00 95.31 103 LEU A O 1
ATOM 846 N N . SER A 1 104 ? -19.552 4.034 13.749 1.00 94.62 104 SER A N 1
ATOM 847 C CA . SER A 1 104 ? -19.356 5.108 14.733 1.00 94.62 104 SER A CA 1
ATOM 848 C C . SER A 1 104 ? -20.438 6.197 14.664 1.00 94.62 104 SER A C 1
ATOM 850 O O . SER A 1 104 ? -21.035 6.552 15.679 1.00 94.62 104 SER A O 1
ATOM 852 N N . ARG A 1 105 ? -20.747 6.672 13.453 1.00 93.94 105 ARG A N 1
ATOM 853 C CA . ARG A 1 105 ? -21.774 7.683 13.198 1.00 93.94 105 ARG A CA 1
ATOM 854 C C . ARG A 1 105 ? -23.205 7.195 13.476 1.00 93.94 105 ARG A C 1
ATOM 856 O O . ARG A 1 105 ? -23.858 7.818 14.307 1.00 93.94 105 ARG A O 1
ATOM 863 N N . PRO A 1 106 ? -23.719 6.126 12.834 1.00 96.69 106 PRO A N 1
ATOM 864 C CA . PRO A 1 106 ? -25.098 5.694 13.055 1.00 96.69 106 PRO A CA 1
ATOM 865 C C . PRO A 1 106 ? -25.352 5.284 14.509 1.00 96.69 106 PRO A C 1
ATOM 867 O O . PRO A 1 106 ? -26.433 5.535 15.027 1.00 96.69 106 PRO A O 1
ATOM 870 N N . VAL A 1 107 ? -24.362 4.716 15.207 1.00 96.50 107 VAL A N 1
ATOM 871 C CA . VAL A 1 107 ? -24.492 4.422 16.642 1.00 96.50 107 VAL A CA 1
ATOM 872 C C . VAL A 1 107 ? -24.649 5.707 17.456 1.00 96.50 107 VAL A C 1
ATOM 874 O O . VAL A 1 107 ? -25.526 5.766 18.314 1.00 96.50 107 VAL A O 1
ATOM 877 N N . ALA A 1 108 ? -23.855 6.745 17.177 1.00 96.62 108 ALA A N 1
ATOM 878 C CA . ALA A 1 108 ? -24.000 8.035 17.849 1.00 96.62 108 ALA A CA 1
ATOM 879 C C . ALA A 1 108 ? -25.384 8.661 17.596 1.00 96.62 108 ALA A C 1
ATOM 881 O O . ALA A 1 108 ? -26.039 9.093 18.541 1.00 96.62 108 ALA A O 1
ATOM 882 N N . GLU A 1 109 ? -25.862 8.633 16.349 1.00 97.19 109 GLU A N 1
ATOM 883 C CA . GLU A 1 109 ? -27.193 9.134 15.977 1.00 97.19 109 GLU A CA 1
ATOM 884 C C . GLU A 1 109 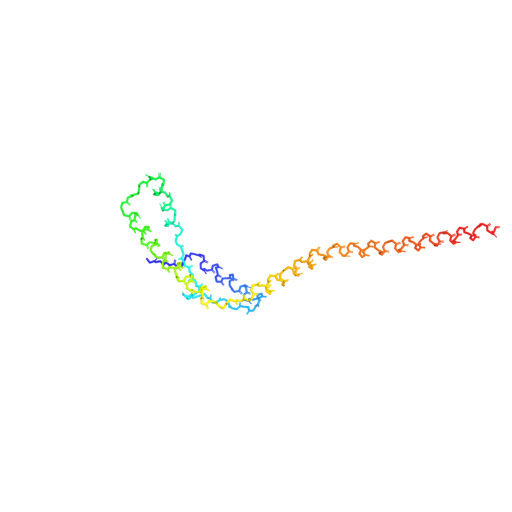? -28.315 8.374 16.709 1.00 97.19 109 GLU A C 1
ATOM 886 O O . GLU A 1 109 ? -29.227 8.989 17.262 1.00 97.19 109 GLU A O 1
ATOM 891 N N . ILE A 1 110 ? -28.225 7.041 16.790 1.00 97.38 110 ILE A N 1
ATOM 892 C CA . ILE A 1 110 ? -29.186 6.207 17.532 1.00 97.38 110 ILE A CA 1
ATOM 893 C C . ILE A 1 110 ? -29.186 6.560 19.023 1.00 97.38 110 ILE A C 1
ATOM 895 O O . ILE A 1 110 ? -30.254 6.668 19.627 1.00 97.38 110 ILE A O 1
ATOM 899 N N . VAL A 1 111 ? -28.011 6.752 19.627 1.00 97.44 111 VAL A N 1
ATOM 900 C CA . VAL A 1 111 ? -27.900 7.135 21.042 1.00 97.44 111 VAL A CA 1
ATOM 901 C C . VAL A 1 111 ? -28.590 8.475 21.294 1.00 97.44 111 VAL A C 1
ATOM 903 O O . VAL A 1 111 ? -29.363 8.582 22.249 1.00 97.44 111 VAL A O 1
ATOM 906 N N . THR A 1 112 ? -28.372 9.467 20.430 1.00 97.19 112 THR A N 1
ATOM 907 C CA . THR A 1 112 ? -29.043 10.769 20.522 1.00 97.19 112 THR A CA 1
ATOM 908 C C . THR A 1 112 ? -30.562 10.623 20.422 1.00 97.19 112 THR A C 1
ATOM 910 O O . THR A 1 112 ? -31.276 11.098 21.303 1.00 97.19 112 THR A O 1
ATOM 913 N N . LEU A 1 113 ? -31.065 9.878 19.433 1.00 97.94 113 LEU A N 1
ATOM 914 C CA . LEU A 1 113 ? -32.504 9.651 19.252 1.00 97.94 113 LEU A CA 1
ATOM 915 C C . LEU A 1 113 ? -33.154 8.956 20.458 1.00 97.94 113 LEU A C 1
ATOM 917 O O . LEU A 1 113 ? -34.264 9.302 20.866 1.00 97.94 113 LEU A O 1
ATOM 921 N N . ILE A 1 114 ? -32.470 7.979 21.062 1.00 97.88 114 ILE A N 1
ATOM 922 C CA . ILE A 1 114 ? -32.955 7.310 22.277 1.00 97.88 114 ILE A CA 1
ATOM 923 C C . ILE A 1 114 ? -33.074 8.316 23.428 1.00 97.88 114 ILE A C 1
ATOM 925 O O . ILE A 1 114 ? -34.085 8.325 24.134 1.00 97.88 114 ILE A O 1
ATOM 929 N N . GLN A 1 115 ? -32.068 9.171 23.619 1.00 97.38 115 GLN A N 1
ATOM 930 C CA . GLN A 1 115 ? -32.075 10.183 24.677 1.00 97.38 115 GLN A CA 1
ATOM 931 C C . GLN A 1 115 ? -33.199 11.209 24.483 1.00 97.38 115 GLN A C 1
ATOM 933 O O . GLN A 1 115 ? -33.907 11.527 25.442 1.00 97.38 115 GLN A O 1
ATOM 938 N N . GLU A 1 116 ? -33.410 11.669 23.250 1.00 97.50 116 GLU A N 1
ATOM 939 C CA . GLU A 1 116 ? -34.499 12.583 22.893 1.00 97.50 116 GLU A CA 1
ATOM 940 C C . GLU A 1 116 ? -35.873 11.963 23.170 1.00 97.50 116 GLU A C 1
ATOM 942 O O . GLU A 1 116 ? -36.717 12.582 23.822 1.00 97.50 116 GLU A O 1
ATOM 947 N N . ASN A 1 117 ? -36.082 10.705 22.772 1.00 97.44 117 ASN A N 1
ATOM 948 C CA . ASN A 1 117 ? -37.336 9.993 23.021 1.00 97.44 117 ASN A CA 1
ATOM 949 C C . ASN A 1 117 ? -37.618 9.808 24.518 1.00 97.44 117 ASN A C 1
ATOM 951 O O . ASN A 1 117 ? -38.755 9.986 24.962 1.00 97.44 117 ASN A O 1
ATOM 955 N N . ILE A 1 118 ? -36.594 9.494 25.320 1.00 97.75 118 ILE A N 1
ATOM 956 C CA . ILE A 1 118 ? -36.726 9.399 26.782 1.00 97.75 118 ILE A CA 1
ATOM 957 C C . ILE A 1 118 ? -37.123 10.754 27.379 1.00 97.75 118 ILE A C 1
ATOM 959 O O . ILE A 1 118 ? -37.983 10.806 28.263 1.00 97.75 118 ILE A O 1
ATOM 963 N N . LEU A 1 119 ? -36.510 11.848 26.919 1.00 97.19 119 LEU A N 1
ATOM 964 C CA . LEU A 1 119 ? -36.829 13.194 27.390 1.00 97.19 119 LEU A CA 1
ATOM 965 C C . LEU A 1 119 ? -38.277 13.570 27.054 1.00 97.19 119 LEU A C 1
ATOM 967 O O . LEU A 1 119 ? -39.016 14.005 27.937 1.00 97.19 119 LEU A O 1
ATOM 971 N N . LEU A 1 120 ? -38.701 13.338 25.811 1.00 97.31 120 LEU A N 1
ATOM 972 C CA . LEU A 1 120 ? -40.072 13.587 25.368 1.00 97.31 120 LEU A CA 1
ATOM 973 C C . LEU A 1 120 ? -41.083 12.787 26.195 1.00 97.31 120 LEU A C 1
ATOM 975 O O . LEU A 1 120 ? -42.069 13.346 26.674 1.00 97.31 120 LEU A O 1
ATOM 979 N N . ALA A 1 121 ? -40.824 11.499 26.434 1.00 96.44 121 ALA A N 1
ATOM 980 C CA . ALA A 1 121 ? -41.699 10.655 27.245 1.00 96.44 121 ALA A CA 1
ATOM 981 C C . ALA A 1 121 ? -41.862 11.187 28.681 1.00 96.44 121 ALA A C 1
ATOM 983 O O . ALA A 1 121 ? -42.974 11.197 29.216 1.00 96.44 121 ALA A O 1
ATOM 984 N N . LYS A 1 122 ? -40.779 11.680 29.297 1.00 96.38 122 LYS A N 1
ATOM 985 C CA . LYS A 1 122 ? -40.832 12.318 30.623 1.00 96.38 122 LYS A CA 1
ATOM 986 C C . LYS A 1 122 ? -41.670 13.596 30.603 1.00 96.38 122 LYS A C 1
ATOM 988 O O . LYS A 1 122 ? -42.549 13.746 31.446 1.00 96.38 122 LYS A O 1
ATOM 993 N N . GLN A 1 123 ? -41.469 14.458 29.607 1.00 94.50 123 GLN A N 1
ATOM 994 C CA . GLN A 1 123 ? -42.240 15.695 29.455 1.00 94.50 123 GLN A CA 1
ATOM 995 C C . GLN A 1 123 ? -43.739 15.427 29.264 1.00 94.50 123 GLN A C 1
ATOM 997 O O . GLN A 1 123 ? -44.572 16.107 29.861 1.00 94.50 123 GLN A O 1
ATOM 1002 N N . TYR A 1 124 ? -44.110 14.428 28.455 1.00 95.00 124 TYR A N 1
ATOM 1003 C CA . TYR A 1 124 ? -45.515 14.043 28.293 1.00 95.00 124 TYR A CA 1
ATOM 1004 C C . TYR A 1 124 ? -46.115 13.513 29.594 1.00 95.00 124 TYR A C 1
ATOM 1006 O O . TYR A 1 124 ? -47.237 13.882 29.942 1.00 95.00 124 TYR A O 1
ATOM 1014 N N . LYS A 1 125 ? -45.363 12.702 30.346 1.00 94.50 125 LYS A N 1
ATOM 1015 C CA . LYS A 1 125 ? -45.796 12.212 31.658 1.00 94.50 125 LYS A CA 1
ATOM 1016 C C . LYS A 1 125 ? -46.044 13.361 32.641 1.00 94.50 125 LYS A C 1
ATOM 1018 O O . LYS A 1 125 ? -47.078 13.371 33.301 1.00 94.50 125 LYS A O 1
ATOM 1023 N N . GLU A 1 126 ? -45.141 14.335 32.715 1.00 93.62 126 GLU A N 1
ATOM 1024 C CA . GLU A 1 126 ? -45.300 15.523 33.568 1.00 93.62 126 GLU A CA 1
ATOM 1025 C C . GLU A 1 126 ? -46.516 16.367 33.168 1.00 93.62 126 GLU A C 1
ATOM 1027 O O . GLU A 1 126 ? -47.298 16.763 34.029 1.00 93.62 126 GLU A O 1
ATOM 1032 N N . LYS A 1 127 ? -46.734 16.591 31.865 1.00 91.75 127 LYS A N 1
ATOM 1033 C CA . LYS A 1 127 ? -47.916 17.316 31.365 1.00 91.75 127 LYS A CA 1
ATOM 1034 C C . LYS A 1 127 ? -49.225 16.629 31.750 1.00 91.75 127 LYS A C 1
ATOM 1036 O O . LYS A 1 127 ? -50.166 17.307 32.152 1.00 91.75 127 LYS A O 1
ATOM 1041 N N . LEU A 1 128 ? -49.284 15.302 31.636 1.00 91.00 128 LEU A N 1
ATOM 1042 C CA . LEU A 1 128 ? -50.461 14.525 32.030 1.00 91.00 128 LEU A CA 1
ATOM 1043 C C . LEU A 1 128 ? -50.728 14.638 33.534 1.00 91.00 128 LEU A C 1
ATOM 1045 O O . LEU A 1 128 ? -51.861 14.908 33.919 1.00 91.00 128 LEU A O 1
ATOM 1049 N N . LEU A 1 129 ? -49.686 14.507 34.362 1.00 88.69 129 LEU A N 1
ATOM 1050 C CA . LEU A 1 129 ? -49.791 14.642 35.818 1.00 88.69 129 LEU A CA 1
ATOM 1051 C C . LEU A 1 129 ? -50.267 16.044 36.231 1.00 88.69 129 LEU A C 1
ATOM 1053 O O . LEU A 1 129 ? -51.187 16.162 37.036 1.00 88.69 129 LEU A O 1
ATOM 1057 N N . ASN A 1 130 ? -49.713 17.101 35.635 1.00 82.69 130 ASN A N 1
ATOM 1058 C CA . ASN A 1 130 ? -50.102 18.480 35.940 1.00 82.69 130 ASN A CA 1
ATOM 1059 C C . ASN A 1 130 ? -51.538 18.809 35.490 1.00 82.69 130 ASN A C 1
ATOM 1061 O O . ASN A 1 130 ? -52.248 19.528 36.190 1.00 82.69 130 ASN A O 1
ATOM 1065 N N . ASN A 1 131 ? -51.997 18.260 34.359 1.00 73.94 131 ASN A N 1
ATOM 1066 C CA . ASN A 1 131 ? -53.379 18.441 33.904 1.00 73.94 131 ASN A CA 1
ATOM 1067 C C . ASN A 1 131 ? -54.398 17.696 34.775 1.00 73.94 131 ASN A C 1
ATOM 1069 O O . ASN A 1 131 ? -55.490 18.214 34.984 1.00 73.94 131 ASN A O 1
ATOM 1073 N N . SER A 1 132 ? -54.062 16.517 35.310 1.00 61.91 132 SER A N 1
ATOM 1074 C CA . SER A 1 132 ? -54.949 15.822 36.251 1.00 61.91 132 SER A CA 1
ATOM 1075 C C . SER A 1 132 ? -55.140 16.594 37.559 1.00 61.91 132 SER A C 1
ATOM 1077 O O . SER A 1 132 ? -56.246 16.610 38.080 1.00 61.91 132 SER A O 1
ATOM 1079 N N . THR A 1 133 ? -54.119 17.291 38.064 1.00 58.19 133 THR A N 1
ATOM 1080 C CA . THR A 1 133 ? -54.215 18.067 39.315 1.00 58.19 133 THR A CA 1
ATOM 1081 C C . THR A 1 133 ? -55.102 19.312 39.179 1.00 58.19 133 THR A C 1
ATOM 1083 O O . THR A 1 133 ? -55.781 19.679 40.130 1.00 58.19 133 THR A O 1
ATOM 1086 N N . ASN A 1 134 ? -55.158 19.925 37.992 1.00 56.88 134 ASN A N 1
ATOM 1087 C CA . ASN A 1 134 ? -56.008 21.093 37.714 1.00 56.88 134 ASN A CA 1
ATOM 1088 C C . ASN A 1 134 ? -57.488 20.753 37.450 1.00 56.88 134 ASN A C 1
ATOM 1090 O O . ASN A 1 134 ? -58.297 21.667 37.359 1.00 56.88 134 ASN A O 1
ATOM 1094 N N . LEU A 1 135 ? -57.853 19.473 37.301 1.00 53.22 135 LEU A N 1
ATOM 1095 C CA . LEU A 1 135 ? -59.250 19.040 37.125 1.00 53.22 135 LEU A CA 1
ATOM 1096 C C . LEU A 1 135 ? -59.970 18.727 38.452 1.00 53.22 135 LEU A C 1
ATOM 1098 O O . LEU A 1 135 ? -61.175 18.488 38.439 1.00 53.22 135 LEU A O 1
ATOM 1102 N N . PHE A 1 136 ? -59.246 18.705 39.575 1.00 50.72 136 PHE A N 1
ATOM 1103 C CA . PHE A 1 136 ? -59.779 18.414 40.915 1.00 50.72 136 PHE A CA 1
ATOM 1104 C C . PHE A 1 136 ? -59.760 19.633 41.863 1.00 50.72 136 PHE A C 1
ATOM 1106 O O . PHE A 1 136 ? -59.910 19.459 43.073 1.00 50.72 136 PHE A O 1
ATOM 1113 N N . VAL A 1 137 ? -59.587 20.847 41.328 1.00 43.72 137 VAL A N 1
ATOM 1114 C CA . VAL A 1 137 ? -59.722 22.138 42.034 1.00 43.72 137 VAL A CA 1
ATOM 1115 C C . VAL A 1 137 ? -60.850 22.925 41.385 1.00 43.72 137 VAL A C 1
ATOM 1117 O O . VAL A 1 137 ? -61.673 23.484 42.139 1.00 43.72 137 VAL A O 1
#